Protein AF-A0A0H5SGW7-F1 (afdb_monomer)

Solvent-accessible surface area (backbone atoms only — not comparable to full-atom values): 7198 Å² total; per-residue (Å²): 86,44,60,72,40,72,50,74,58,83,82,82,97,64,99,65,82,62,46,54,46,43,79,29,55,70,25,30,37,51,40,82,82,35,42,30,38,26,62,31,60,26,75,29,40,41,35,43,34,45,92,93,48,75,48,77,46,84,42,47,18,31,42,65,75,56,52,70,46,81,42,39,64,70,39,72,46,75,60,46,71,43,45,85,72,92,67,59,48,60,46,47,78,34,60,69,32,30,37,57,39,78,85,30,42,33,35,32,54,33,69,42,78,32,41,39,38,38,37,42,93,87,45,78,44,68,25,40,39,36,27,94

Mean predicted aligned error: 5.02 Å

Foldseek 3Di:
DEAFDKDADDDPDDPAQKDKAKPDVCQWGADSRRIITGHDAEWMWIWIDDPPDIDTDIDGYKAWPAQEEEEEAFDKDAIDIGHDADAKAKDKPDVQQWDADRRRIIHGHDADKIWIWIDTPNDTYIHIYGYD

Organism: Herbinix hemicellulosilytica (NCBI:txid1564487)

InterPro domains:
  IPR003343 Bacterial Ig-like domain, group 2 [PF02368] (90-122)
  IPR008964 Invasin/intimin cell-adhesion fragments [SSF49373] (7-62)
  IPR008964 Invasin/intimin cell-adhesion fragments [SSF49373] (63-131)

Secondary structure (DSSP, 8-state):
-BTT-EEE----S--SPPEEEES-TTTEEE-TTSEEEE-SSEEEEEEEEETTEEEEEEEEEBEES-SEEEE-TT-EEE--EESS-S--EEEES-TTTEEE-TTSEEEE-SSEEEEEEEEETTEEEEEEEEE-

Sequence (132 aa):
MTKGEEVKLFVYGINKRVSFYSTNFRVAGVNINGKVTAYQTGKAFIIAKVDNKKLKCRVKVIDLNKKNLKLKPGDKYRLRIKGPVLFASYKSSNPEVATVSIFGKIKAKKPGRTKIIANVKGKKLVCIVTVR

Structure (mmCIF, N/CA/C/O backbone):
data_AF-A0A0H5SGW7-F1
#
_entry.id   AF-A0A0H5SGW7-F1
#
loop_
_atom_site.group_PDB
_atom_site.id
_atom_site.type_symbol
_atom_site.label_atom_id
_atom_site.label_alt_id
_atom_site.label_comp_id
_atom_site.label_asym_id
_atom_site.label_entity_id
_atom_site.label_seq_id
_atom_site.pdbx_PDB_ins_code
_atom_site.Cartn_x
_atom_site.Cartn_y
_atom_site.Cartn_z
_atom_site.occupancy
_atom_site.B_iso_or_equiv
_atom_site.auth_seq_id
_atom_site.auth_comp_id
_atom_site.auth_asym_id
_atom_site.auth_atom_id
_atom_site.pdbx_PDB_model_num
ATOM 1 N N . MET A 1 1 ? 4.905 1.607 -3.824 1.00 87.94 1 MET A N 1
ATOM 2 C CA . MET A 1 1 ? 3.833 2.515 -4.263 1.00 87.94 1 MET A CA 1
ATOM 3 C C . MET A 1 1 ? 2.555 2.147 -3.534 1.00 87.94 1 MET A C 1
ATOM 5 O O . MET A 1 1 ? 2.373 0.972 -3.223 1.00 87.94 1 MET A O 1
ATOM 9 N N . THR A 1 2 ? 1.706 3.116 -3.222 1.00 88.75 2 THR A N 1
ATOM 10 C CA . THR A 1 2 ? 0.339 2.871 -2.746 1.00 88.75 2 THR A CA 1
ATOM 11 C C . THR A 1 2 ? -0.621 2.790 -3.934 1.00 88.75 2 THR A C 1
ATOM 13 O O . THR A 1 2 ? -0.325 3.302 -5.012 1.00 88.75 2 THR A O 1
ATOM 16 N N . LYS A 1 3 ? -1.752 2.090 -3.791 1.00 89.00 3 LYS A N 1
ATOM 17 C CA . LYS A 1 3 ? -2.757 2.017 -4.866 1.00 89.00 3 LYS A CA 1
ATOM 18 C C . LYS A 1 3 ? -3.230 3.427 -5.260 1.00 89.00 3 LYS A C 1
ATOM 20 O O . LYS A 1 3 ? -3.661 4.180 -4.388 1.00 89.00 3 LYS A O 1
ATOM 25 N N . GLY A 1 4 ? -3.184 3.739 -6.555 1.00 88.94 4 GLY A N 1
ATOM 26 C CA . GLY A 1 4 ? -3.508 5.049 -7.128 1.00 88.94 4 GLY A CA 1
ATOM 27 C C . GLY A 1 4 ? -2.341 6.041 -7.160 1.00 88.94 4 GLY A C 1
ATOM 28 O O . GLY A 1 4 ? -2.496 7.125 -7.705 1.00 88.94 4 GLY A O 1
ATOM 29 N N . GLU A 1 5 ? -1.180 5.698 -6.593 1.00 91.44 5 GLU A N 1
ATOM 30 C CA . GLU A 1 5 ? 0.013 6.545 -6.656 1.00 91.44 5 GLU A CA 1
ATOM 31 C C . GLU A 1 5 ? 0.624 6.533 -8.061 1.00 91.44 5 GLU A C 1
ATOM 33 O O . GLU A 1 5 ? 0.653 5.497 -8.737 1.00 91.44 5 GLU A O 1
ATOM 38 N N . GLU A 1 6 ? 1.173 7.677 -8.461 1.00 94.38 6 GLU A N 1
ATOM 39 C CA . GLU A 1 6 ? 1.885 7.849 -9.719 1.00 94.38 6 GLU A CA 1
ATOM 40 C C . GLU A 1 6 ? 3.309 8.334 -9.459 1.00 94.38 6 GLU A C 1
ATOM 42 O O . GLU A 1 6 ? 3.540 9.204 -8.622 1.00 94.38 6 GLU A O 1
ATOM 47 N N . VAL A 1 7 ? 4.280 7.760 -10.166 1.00 92.38 7 VAL A N 1
ATOM 48 C CA . VAL A 1 7 ? 5.697 8.126 -10.056 1.00 92.38 7 VAL A CA 1
ATOM 49 C C . VAL A 1 7 ? 6.296 8.166 -11.451 1.00 92.38 7 VAL A C 1
ATOM 51 O O . VAL A 1 7 ? 6.071 7.259 -12.248 1.00 92.38 7 VAL A O 1
ATOM 54 N N . LYS A 1 8 ? 7.082 9.197 -11.759 1.00 93.19 8 LYS A N 1
ATOM 55 C CA . LYS A 1 8 ? 7.816 9.273 -13.023 1.00 93.19 8 LYS A CA 1
ATOM 56 C C . LYS A 1 8 ? 9.182 8.612 -12.875 1.00 93.19 8 LYS A C 1
ATOM 58 O O . LYS A 1 8 ? 9.923 8.918 -11.944 1.00 93.19 8 LYS A O 1
ATOM 63 N N . LEU A 1 9 ? 9.502 7.698 -13.785 1.00 90.00 9 LEU A N 1
ATOM 64 C CA . LEU A 1 9 ? 10.842 7.149 -13.913 1.00 90.00 9 LEU A CA 1
ATOM 65 C C . LEU A 1 9 ? 11.693 8.081 -14.768 1.00 90.00 9 LEU A C 1
ATOM 67 O O . LEU A 1 9 ? 11.262 8.538 -15.826 1.00 90.00 9 LEU A O 1
ATOM 71 N N . PHE A 1 10 ? 12.918 8.308 -14.310 1.00 86.00 10 PHE A N 1
ATOM 72 C CA . PHE A 1 10 ? 13.942 9.022 -15.053 1.00 86.00 10 PHE A CA 1
ATOM 73 C C . PHE A 1 10 ? 15.044 8.044 -15.428 1.00 86.00 10 PHE A C 1
ATOM 75 O O . PHE A 1 10 ? 15.453 7.210 -14.617 1.00 86.00 10 PHE A O 1
ATOM 82 N N . VAL A 1 11 ? 15.496 8.133 -16.673 1.00 85.62 11 VAL A N 1
ATOM 83 C CA . VAL A 1 11 ? 16.631 7.367 -17.171 1.00 85.62 11 VAL A CA 1
ATOM 84 C C . VAL A 1 11 ? 17.678 8.380 -17.611 1.00 85.62 11 VAL A C 1
ATOM 86 O O . VAL A 1 11 ? 17.415 9.188 -18.497 1.00 85.62 11 VAL A O 1
ATOM 89 N N . TYR A 1 12 ? 18.823 8.375 -16.935 1.00 85.56 12 TYR A N 1
ATOM 90 C CA . TYR A 1 12 ? 19.900 9.345 -17.138 1.00 85.56 12 TYR A CA 1
ATOM 91 C C . TYR A 1 12 ? 20.996 8.773 -18.040 1.00 85.56 12 TYR A C 1
ATOM 93 O O . TYR A 1 12 ? 21.173 7.556 -18.103 1.00 85.56 12 TYR A O 1
ATOM 101 N N . GLY A 1 13 ? 21.742 9.655 -18.714 1.00 81.31 13 GLY A N 1
ATOM 102 C CA . GLY A 1 13 ? 22.898 9.271 -19.533 1.00 81.31 13 GLY A CA 1
ATOM 103 C C . GLY A 1 13 ? 22.538 8.602 -20.862 1.00 81.31 13 GLY A C 1
ATOM 104 O O . GLY A 1 13 ? 23.304 7.779 -21.358 1.00 81.31 13 GLY A O 1
ATOM 105 N N . ILE A 1 14 ? 21.363 8.907 -21.426 1.00 83.75 14 ILE A N 1
ATOM 106 C CA . ILE A 1 14 ? 20.899 8.327 -22.691 1.00 83.75 14 ILE A CA 1
ATOM 107 C C . ILE A 1 14 ? 20.364 9.432 -23.608 1.00 83.75 14 ILE A C 1
ATOM 109 O O . ILE A 1 14 ? 19.419 10.122 -23.245 1.00 83.75 14 ILE A O 1
ATOM 113 N N . ASN A 1 15 ? 20.914 9.526 -24.822 1.00 81.00 15 ASN A N 1
ATOM 114 C CA . ASN A 1 15 ? 20.446 10.424 -25.894 1.00 81.00 15 ASN A CA 1
ATOM 115 C C . ASN A 1 15 ? 19.558 9.698 -26.925 1.00 81.00 15 ASN A C 1
ATOM 117 O O . ASN A 1 15 ? 19.468 10.090 -28.083 1.00 81.00 15 ASN A O 1
ATOM 121 N N . LYS A 1 16 ? 18.932 8.589 -26.520 1.00 86.19 16 LYS A N 1
ATOM 122 C CA . LYS A 1 16 ? 18.099 7.726 -27.366 1.00 86.19 16 LYS A CA 1
ATOM 123 C C . LYS A 1 16 ? 16.713 7.567 -26.758 1.00 86.19 16 LYS A C 1
ATOM 125 O O . LYS A 1 16 ? 16.541 7.643 -25.541 1.00 86.19 16 LYS A O 1
ATOM 130 N N . ARG A 1 17 ? 15.727 7.283 -27.612 1.00 86.44 17 ARG A N 1
ATOM 131 C CA . ARG A 1 17 ? 14.349 7.036 -27.180 1.00 86.44 17 ARG A CA 1
ATOM 132 C C . ARG A 1 17 ? 14.274 5.766 -26.333 1.00 86.44 17 ARG A C 1
ATOM 134 O O . ARG A 1 17 ? 14.689 4.691 -26.758 1.00 86.44 17 ARG A O 1
ATOM 141 N N . VAL A 1 18 ? 13.697 5.897 -25.144 1.00 91.88 18 VAL A N 1
ATOM 142 C CA . VAL A 1 18 ? 13.468 4.782 -24.224 1.00 91.88 18 VAL A CA 1
ATOM 143 C C . VAL A 1 18 ? 12.059 4.236 -24.427 1.00 91.88 18 VAL A C 1
ATOM 145 O O . VAL A 1 18 ? 11.095 4.996 -24.482 1.00 91.88 18 VAL A O 1
ATOM 148 N N . SER A 1 19 ? 11.932 2.914 -24.509 1.00 92.75 19 SER A N 1
ATOM 149 C CA . SER A 1 19 ? 10.636 2.230 -24.486 1.00 92.75 19 SER A CA 1
ATOM 150 C C . SER A 1 19 ? 10.376 1.652 -23.098 1.00 92.75 19 SER A C 1
ATOM 152 O O . SER A 1 19 ? 11.269 1.065 -22.486 1.00 92.75 19 SER A O 1
ATOM 154 N N . PHE A 1 20 ? 9.159 1.818 -22.584 1.00 95.38 20 PHE A N 1
ATOM 155 C CA . PHE A 1 20 ? 8.769 1.314 -21.270 1.00 95.38 20 PHE A CA 1
ATOM 156 C C . PHE A 1 20 ? 7.671 0.268 -21.405 1.00 95.38 20 PHE A C 1
ATOM 158 O O . PHE A 1 20 ? 6.729 0.447 -22.171 1.00 95.38 20 PHE A O 1
ATOM 165 N N . TYR A 1 21 ? 7.763 -0.804 -20.625 1.00 95.12 21 TYR A N 1
ATOM 166 C CA . TYR A 1 21 ? 6.674 -1.766 -20.481 1.00 95.12 21 TYR A CA 1
ATOM 167 C C . TYR A 1 21 ? 6.651 -2.361 -19.075 1.00 95.12 21 TYR A C 1
ATOM 169 O O . TYR A 1 21 ? 7.642 -2.326 -18.344 1.00 95.12 21 TYR A O 1
ATOM 177 N N . SER A 1 22 ? 5.501 -2.900 -18.679 1.00 96.94 22 SER A N 1
ATOM 178 C CA . SER A 1 22 ? 5.317 -3.555 -17.385 1.00 96.94 22 SER A CA 1
ATOM 179 C C . SER A 1 22 ? 5.239 -5.064 -17.555 1.00 96.94 22 SER A C 1
ATOM 181 O O . SER A 1 22 ? 4.596 -5.551 -18.480 1.00 96.94 22 SER A O 1
ATOM 183 N N . THR A 1 23 ? 5.822 -5.818 -16.624 1.00 97.25 23 THR A N 1
ATOM 184 C CA . THR A 1 23 ? 5.616 -7.273 -16.555 1.00 97.25 23 THR A CA 1
ATOM 185 C C . THR A 1 23 ? 4.237 -7.645 -16.010 1.00 97.25 23 THR A C 1
ATOM 187 O O . THR A 1 23 ? 3.835 -8.797 -16.118 1.00 97.25 23 THR A O 1
ATOM 190 N N . ASN A 1 24 ? 3.522 -6.711 -15.371 1.00 96.12 24 ASN A N 1
ATOM 191 C CA . ASN A 1 24 ? 2.155 -6.920 -14.899 1.00 96.12 24 ASN A CA 1
ATOM 192 C C . ASN A 1 24 ? 1.397 -5.584 -14.851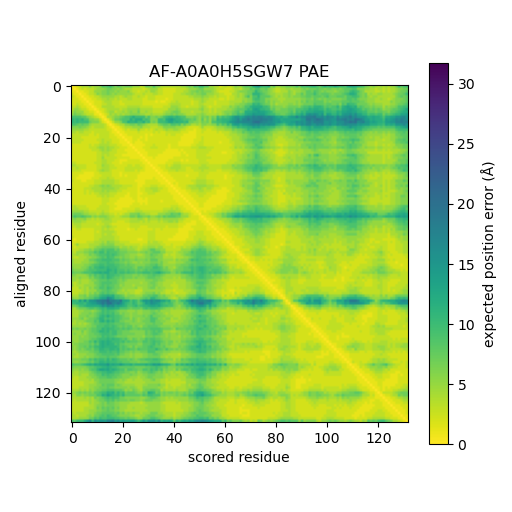 1.00 96.12 24 ASN A C 1
ATOM 194 O O . ASN A 1 24 ? 1.430 -4.867 -13.845 1.00 96.12 24 ASN A O 1
ATOM 198 N N . PHE A 1 25 ? 0.690 -5.273 -15.940 1.00 94.25 25 PHE A N 1
ATOM 199 C CA . PHE A 1 25 ? -0.067 -4.028 -16.089 1.00 94.25 25 PHE A CA 1
ATOM 200 C C . PHE A 1 25 ? -1.237 -3.907 -15.102 1.00 94.25 25 PHE A C 1
ATOM 202 O O . PHE A 1 25 ? -1.595 -2.794 -14.732 1.00 94.25 25 PHE A O 1
ATOM 209 N N . ARG A 1 26 ? -1.800 -5.026 -14.615 1.00 94.94 26 ARG A N 1
ATOM 210 C CA . ARG A 1 26 ? -2.866 -5.005 -13.596 1.00 94.94 26 ARG A CA 1
ATOM 211 C C . ARG A 1 26 ? -2.354 -4.500 -12.250 1.00 94.94 26 ARG A C 1
ATOM 213 O O . ARG A 1 26 ? -3.114 -3.911 -11.492 1.00 94.94 26 ARG A O 1
ATOM 220 N N . VAL A 1 27 ? -1.074 -4.718 -11.947 1.00 94.81 27 VAL A N 1
ATOM 221 C CA . VAL A 1 27 ? -0.431 -4.228 -10.719 1.00 94.81 27 VAL A CA 1
ATOM 222 C C . VAL A 1 27 ? 0.074 -2.802 -10.912 1.00 94.81 27 VAL A C 1
ATOM 224 O O . VAL A 1 27 ? -0.280 -1.923 -10.128 1.00 94.81 27 VAL A O 1
ATOM 227 N N . ALA A 1 28 ? 0.875 -2.557 -11.949 1.00 95.88 28 ALA A N 1
ATOM 228 C CA . ALA A 1 28 ? 1.399 -1.231 -12.260 1.00 95.88 28 ALA A CA 1
ATOM 229 C C . ALA A 1 28 ? 1.571 -1.054 -13.771 1.00 95.88 28 ALA A C 1
ATOM 231 O O . ALA A 1 28 ? 2.218 -1.879 -14.417 1.00 95.88 28 ALA A O 1
ATOM 232 N N . GLY A 1 29 ? 1.014 0.020 -14.324 1.00 95.62 29 GLY A N 1
ATOM 233 C CA . GLY A 1 29 ? 1.210 0.416 -15.719 1.00 95.62 29 GLY A CA 1
ATOM 234 C C . GLY A 1 29 ? 2.281 1.488 -15.847 1.00 95.62 29 GLY A C 1
ATOM 235 O O . GLY A 1 29 ? 2.608 2.160 -14.873 1.00 95.62 29 GLY A O 1
ATOM 236 N N . VAL A 1 30 ? 2.822 1.650 -17.050 1.00 96.75 30 VAL A N 1
ATOM 237 C CA . VAL A 1 30 ? 3.755 2.725 -17.397 1.00 96.75 30 VAL A CA 1
ATOM 238 C C . VAL A 1 30 ? 3.367 3.288 -18.757 1.00 96.75 30 VAL A C 1
ATOM 240 O O . VAL A 1 30 ? 3.037 2.522 -19.659 1.00 96.75 30 VAL A O 1
ATOM 243 N N . ASN A 1 31 ? 3.373 4.611 -18.898 1.00 94.12 31 ASN A N 1
ATOM 244 C CA . ASN A 1 31 ? 3.130 5.263 -20.182 1.00 94.12 31 ASN A CA 1
ATOM 245 C C . ASN A 1 31 ? 4.439 5.559 -20.933 1.00 94.12 31 ASN A C 1
ATOM 247 O O . ASN A 1 31 ? 5.540 5.367 -20.413 1.00 94.12 31 ASN A O 1
ATOM 251 N N . ILE A 1 32 ? 4.318 6.078 -22.156 1.00 89.81 32 ILE A N 1
ATOM 252 C CA . ILE A 1 32 ? 5.469 6.376 -23.019 1.00 89.81 32 ILE A CA 1
ATOM 253 C C . ILE A 1 32 ? 6.428 7.430 -22.439 1.00 89.81 32 ILE A C 1
ATOM 255 O O . ILE A 1 32 ? 7.616 7.413 -22.742 1.00 89.81 32 ILE A O 1
ATOM 259 N N . ASN A 1 33 ? 5.939 8.286 -21.538 1.00 89.19 33 ASN A N 1
ATOM 260 C CA . ASN A 1 33 ? 6.724 9.320 -20.858 1.00 89.19 33 ASN A CA 1
ATOM 261 C C . ASN A 1 33 ? 7.410 8.804 -19.577 1.00 89.19 33 ASN A C 1
ATOM 263 O O . ASN A 1 33 ? 7.934 9.601 -18.796 1.00 89.19 33 ASN A O 1
ATOM 267 N N . GLY A 1 34 ? 7.352 7.493 -19.314 1.00 89.31 34 GLY A N 1
ATOM 268 C CA . GLY A 1 34 ? 7.917 6.873 -18.116 1.00 89.31 34 GLY A CA 1
ATOM 269 C C . GLY A 1 34 ? 7.104 7.120 -16.841 1.00 89.31 34 GLY A C 1
ATOM 270 O O . GLY A 1 34 ? 7.598 6.866 -15.743 1.00 89.31 34 GLY A O 1
ATOM 271 N N . LYS A 1 35 ? 5.864 7.617 -16.942 1.00 95.44 35 LYS A N 1
ATOM 272 C CA . LYS A 1 35 ? 4.961 7.773 -15.794 1.00 95.44 35 LYS A CA 1
ATOM 273 C C . LYS A 1 35 ? 4.365 6.415 -15.437 1.00 95.44 35 LYS A C 1
ATOM 275 O O . LYS A 1 35 ? 3.672 5.812 -16.252 1.00 95.44 35 LYS A O 1
ATOM 280 N N . VAL A 1 36 ? 4.651 5.947 -14.228 1.00 96.62 36 VAL A N 1
ATOM 281 C CA . VAL A 1 36 ? 4.184 4.678 -13.670 1.00 96.62 36 VAL A CA 1
ATOM 282 C C . VAL A 1 36 ? 2.976 4.931 -12.777 1.00 96.62 36 VAL A C 1
ATOM 284 O O . VAL A 1 36 ? 3.072 5.727 -11.846 1.00 96.62 36 VAL A O 1
ATOM 287 N N . THR A 1 37 ? 1.879 4.213 -13.008 1.00 95.94 37 THR A N 1
ATOM 288 C CA . THR A 1 37 ? 0.631 4.306 -12.235 1.00 95.94 37 THR A CA 1
ATOM 289 C C . THR A 1 37 ? 0.350 2.973 -11.542 1.00 95.94 37 THR A C 1
ATOM 291 O O . THR A 1 37 ? 0.402 1.911 -12.166 1.00 95.94 37 THR A O 1
ATOM 294 N N . ALA A 1 38 ? 0.067 3.005 -10.237 1.00 95.19 38 ALA A N 1
ATOM 295 C CA . ALA A 1 38 ? -0.210 1.812 -9.434 1.00 95.19 38 ALA A CA 1
ATOM 296 C C . ALA A 1 38 ? -1.713 1.476 -9.383 1.00 95.19 38 ALA A C 1
ATOM 298 O O . ALA A 1 38 ? -2.509 2.265 -8.877 1.00 95.19 38 ALA A O 1
ATOM 299 N N . TYR A 1 39 ? -2.100 0.269 -9.805 1.00 93.12 39 TYR A N 1
ATOM 300 C CA . TYR A 1 39 ? -3.508 -0.137 -9.931 1.00 93.12 39 TYR A CA 1
ATOM 301 C C . TYR A 1 39 ? -3.947 -1.165 -8.883 1.00 93.12 39 TYR A C 1
ATOM 303 O O . TYR A 1 39 ? -4.877 -0.916 -8.114 1.00 93.12 39 TYR A O 1
ATOM 311 N N . GLN A 1 40 ? -3.298 -2.329 -8.825 1.00 93.81 40 GLN A N 1
ATOM 312 C CA . GLN A 1 40 ? -3.639 -3.404 -7.887 1.00 93.81 40 GLN A CA 1
ATOM 313 C C . GLN A 1 40 ? -2.451 -3.757 -7.005 1.00 93.81 40 GLN A C 1
ATOM 315 O O . GLN A 1 40 ? -1.297 -3.632 -7.403 1.00 93.81 40 GLN A O 1
ATOM 320 N N . THR A 1 41 ? -2.728 -4.222 -5.788 1.00 93.25 41 THR A N 1
ATOM 321 C CA . THR A 1 41 ? -1.680 -4.661 -4.865 1.00 93.25 41 THR A CA 1
ATOM 322 C C . THR A 1 41 ? -0.962 -5.886 -5.410 1.00 93.25 41 THR A C 1
ATOM 324 O O . THR A 1 41 ? -1.609 -6.865 -5.768 1.00 93.25 41 THR A O 1
ATOM 327 N N . GLY A 1 42 ? 0.368 -5.864 -5.428 1.00 92.81 42 GLY A N 1
ATOM 328 C CA . GLY A 1 42 ? 1.154 -6.935 -6.031 1.00 92.81 42 GLY A CA 1
ATOM 329 C C . GLY A 1 42 ? 2.605 -6.546 -6.283 1.00 92.81 42 GLY A C 1
ATOM 330 O O . GLY A 1 42 ? 3.067 -5.477 -5.869 1.00 92.81 42 GLY A O 1
ATOM 331 N N . LYS A 1 43 ? 3.335 -7.443 -6.950 1.00 94.56 43 LYS A N 1
ATOM 332 C CA . LYS A 1 43 ? 4.695 -7.205 -7.453 1.00 94.56 43 LYS A CA 1
ATOM 333 C C . LYS A 1 43 ? 4.630 -7.053 -8.974 1.00 94.56 43 LYS A C 1
ATOM 335 O O . LYS A 1 43 ? 4.010 -7.876 -9.638 1.00 94.56 43 LYS A O 1
ATOM 340 N N . ALA A 1 44 ? 5.297 -6.040 -9.506 1.00 95.62 44 ALA A N 1
ATOM 341 C CA . ALA A 1 44 ? 5.514 -5.855 -10.937 1.00 95.62 44 ALA A CA 1
ATOM 342 C C . ALA A 1 44 ? 6.943 -5.367 -11.179 1.00 95.62 44 ALA A C 1
ATOM 344 O O . ALA A 1 44 ? 7.584 -4.822 -10.278 1.00 95.62 44 ALA A O 1
ATOM 345 N N . PHE A 1 45 ? 7.441 -5.544 -12.395 1.00 96.19 45 PHE A N 1
ATOM 346 C CA . PHE A 1 45 ? 8.653 -4.885 -12.852 1.00 96.19 45 PHE A CA 1
ATOM 347 C C . PHE A 1 45 ? 8.300 -3.946 -13.993 1.00 96.19 45 PHE A C 1
ATOM 349 O O . PHE A 1 45 ? 7.620 -4.343 -14.936 1.00 96.19 45 PHE A O 1
ATOM 356 N N . ILE A 1 46 ? 8.779 -2.712 -13.903 1.00 96.62 46 ILE A N 1
ATOM 357 C CA . ILE A 1 46 ? 8.764 -1.775 -15.018 1.00 96.62 46 ILE A CA 1
ATOM 358 C C . ILE A 1 46 ? 10.114 -1.886 -15.705 1.00 96.62 46 ILE A C 1
ATOM 360 O O . ILE A 1 46 ? 11.156 -1.773 -15.056 1.00 96.62 46 ILE A O 1
ATOM 364 N N . ILE A 1 47 ? 10.093 -2.168 -17.001 1.00 95.50 47 ILE A N 1
ATOM 365 C CA . ILE A 1 47 ? 11.285 -2.386 -17.804 1.00 95.50 47 ILE A CA 1
ATOM 366 C C . ILE A 1 47 ? 11.447 -1.203 -18.746 1.00 95.50 47 ILE A C 1
ATOM 368 O O . ILE A 1 47 ? 10.572 -0.938 -19.566 1.00 95.50 47 ILE A O 1
ATOM 372 N N . ALA A 1 48 ? 12.577 -0.515 -18.621 1.00 94.25 48 ALA A N 1
ATOM 373 C CA . ALA A 1 48 ? 13.028 0.484 -19.575 1.00 94.25 48 ALA A CA 1
ATOM 374 C C . ALA A 1 48 ? 13.992 -0.195 -20.552 1.00 94.25 48 ALA A C 1
ATOM 376 O O . ALA A 1 48 ? 15.001 -0.768 -20.134 1.00 94.25 48 ALA A O 1
ATOM 377 N N . LYS A 1 49 ? 13.665 -0.181 -21.841 1.00 93.31 49 LYS A N 1
ATOM 378 C CA . LYS A 1 49 ? 14.462 -0.787 -22.905 1.00 93.31 49 LYS A CA 1
ATOM 379 C C . LYS A 1 49 ? 15.000 0.301 -23.828 1.00 93.31 49 LYS A C 1
ATOM 381 O O . LYS A 1 49 ? 14.237 1.132 -24.324 1.00 93.31 49 LYS A O 1
ATOM 386 N N . VAL A 1 50 ? 16.308 0.241 -24.063 1.00 92.19 50 VAL A N 1
ATOM 387 C CA . VAL A 1 50 ? 17.051 1.084 -25.005 1.00 92.19 50 VAL A CA 1
ATOM 388 C C . VAL A 1 50 ? 17.932 0.155 -25.822 1.00 92.19 50 VAL A C 1
ATOM 390 O O . VAL A 1 50 ? 18.780 -0.536 -25.256 1.00 92.19 50 VAL A O 1
ATOM 393 N N . ASP A 1 51 ? 17.695 0.097 -27.130 1.00 88.69 51 ASP A N 1
ATOM 394 C CA . ASP A 1 51 ? 18.318 -0.876 -28.029 1.00 88.69 51 ASP A CA 1
ATOM 395 C C . ASP A 1 51 ? 18.206 -2.310 -27.456 1.00 88.69 51 ASP A C 1
ATOM 397 O O . ASP A 1 51 ? 17.108 -2.793 -27.150 1.00 88.69 51 ASP A O 1
ATOM 401 N N . ASN A 1 52 ? 19.344 -2.974 -27.236 1.00 87.50 52 ASN A N 1
ATOM 402 C CA . ASN A 1 52 ? 19.425 -4.324 -26.676 1.00 87.50 52 ASN A CA 1
ATOM 403 C C . ASN A 1 52 ? 19.562 -4.351 -25.143 1.00 87.50 52 ASN A C 1
ATOM 405 O O . ASN A 1 52 ? 19.564 -5.426 -24.542 1.00 87.50 52 ASN A O 1
ATOM 409 N N . LYS A 1 53 ? 19.635 -3.190 -24.481 1.00 90.69 53 LYS A N 1
ATOM 410 C CA . LYS A 1 53 ? 19.780 -3.085 -23.023 1.00 90.69 53 LYS A CA 1
ATOM 411 C C . LYS A 1 53 ? 18.417 -2.944 -22.344 1.00 90.69 53 LYS A C 1
ATOM 413 O O . LYS A 1 53 ? 17.511 -2.272 -22.839 1.00 90.69 53 LYS A O 1
ATOM 418 N N . LYS A 1 54 ? 18.269 -3.580 -21.178 1.00 93.12 54 LYS A N 1
ATOM 419 C CA . LYS A 1 54 ? 17.049 -3.549 -20.358 1.00 93.12 54 LYS A CA 1
ATOM 420 C C . LYS A 1 54 ? 17.395 -3.183 -18.918 1.00 93.12 54 LYS A C 1
ATOM 422 O O . LYS A 1 54 ? 18.153 -3.895 -18.268 1.00 93.12 54 LYS A O 1
ATOM 427 N N . LEU A 1 55 ? 16.774 -2.130 -1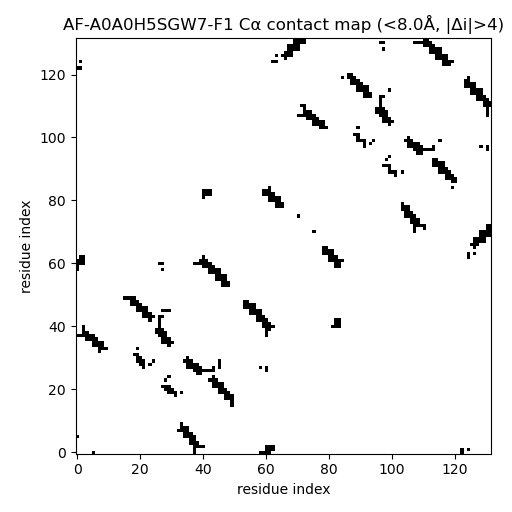8.401 1.00 93.12 55 LEU A N 1
ATOM 428 C CA . LEU A 1 55 ? 16.811 -1.759 -16.988 1.00 93.12 55 LEU A CA 1
ATOM 429 C C . LEU A 1 55 ? 15.505 -2.188 -16.324 1.00 93.12 55 LEU A C 1
ATOM 431 O O . LEU A 1 55 ? 14.429 -1.995 -16.888 1.00 93.12 55 LEU A O 1
ATOM 435 N N . LYS A 1 56 ? 15.586 -2.773 -15.127 1.00 94.31 56 LYS A N 1
ATOM 436 C CA . LYS A 1 56 ? 14.419 -3.276 -14.389 1.00 94.31 56 LYS A CA 1
ATOM 437 C C . LYS A 1 56 ? 14.206 -2.463 -13.116 1.00 94.31 56 LYS A C 1
ATOM 439 O O . LYS A 1 56 ? 15.038 -2.486 -12.215 1.00 94.31 56 LYS A O 1
ATOM 444 N N . CYS A 1 57 ? 13.049 -1.824 -12.998 1.00 93.38 57 CYS A N 1
ATOM 445 C CA . CYS A 1 57 ? 12.586 -1.193 -11.771 1.00 93.38 57 CYS A CA 1
ATOM 446 C C . CYS A 1 57 ? 11.560 -2.099 -11.084 1.00 93.38 57 CYS A C 1
ATOM 448 O O . CYS A 1 57 ? 10.524 -2.438 -11.657 1.00 93.38 57 CYS A O 1
ATOM 450 N N . ARG A 1 58 ? 11.839 -2.517 -9.846 1.00 93.31 58 ARG A N 1
ATOM 451 C CA . ARG A 1 58 ? 10.920 -3.355 -9.069 1.00 93.31 58 ARG A CA 1
ATOM 452 C C . ARG A 1 58 ? 9.847 -2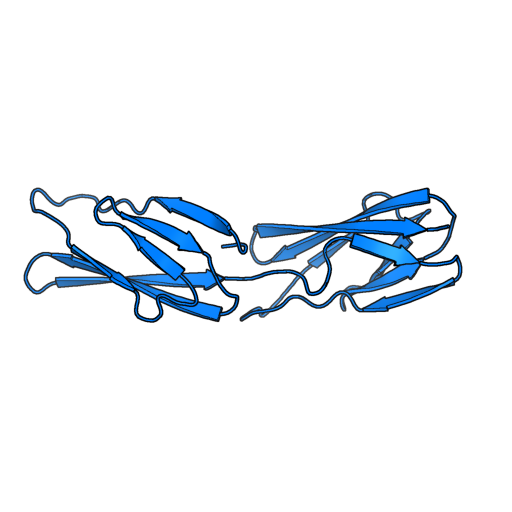.492 -8.409 1.00 93.31 58 ARG A C 1
ATOM 454 O O . ARG A 1 58 ? 10.137 -1.737 -7.485 1.00 93.31 58 ARG A O 1
ATOM 461 N N . VAL A 1 59 ? 8.593 -2.706 -8.788 1.00 92.88 59 VAL A N 1
ATOM 462 C CA . VAL A 1 59 ? 7.429 -2.035 -8.209 1.00 92.88 59 VAL A CA 1
ATOM 463 C C . VAL A 1 59 ? 6.694 -2.981 -7.264 1.00 92.88 59 VAL A C 1
ATOM 465 O O . VAL A 1 59 ? 6.348 -4.114 -7.597 1.00 92.88 59 VAL A O 1
ATOM 468 N N . LYS A 1 60 ? 6.448 -2.502 -6.044 1.00 92.62 60 LYS A N 1
ATOM 469 C CA . LYS A 1 60 ? 5.581 -3.158 -5.061 1.00 92.62 60 LYS A CA 1
ATOM 470 C C . LYS A 1 60 ? 4.419 -2.232 -4.760 1.00 92.62 60 LYS A C 1
ATOM 472 O O . LYS A 1 60 ? 4.645 -1.130 -4.253 1.00 92.62 60 LYS A O 1
ATOM 477 N N . VAL A 1 61 ? 3.208 -2.672 -5.076 1.00 93.31 61 VAL A N 1
ATOM 478 C CA . VAL A 1 61 ? 1.982 -1.925 -4.793 1.00 93.31 61 VAL A 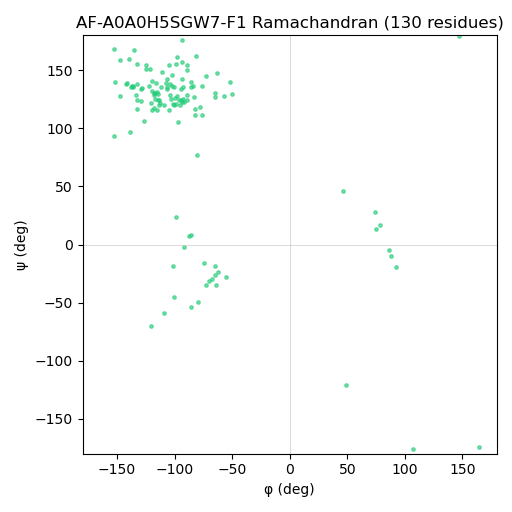CA 1
ATOM 479 C C . VAL A 1 61 ? 1.340 -2.486 -3.536 1.00 93.31 61 VAL A C 1
ATOM 481 O O . VAL A 1 61 ? 1.112 -3.693 -3.435 1.00 93.31 61 VAL A O 1
ATOM 484 N N . ILE A 1 62 ? 1.071 -1.603 -2.579 1.00 92.81 62 ILE A N 1
ATOM 485 C CA . ILE A 1 62 ? 0.482 -1.931 -1.281 1.00 92.81 62 ILE A CA 1
ATOM 486 C C . ILE A 1 62 ? -0.777 -1.095 -1.048 1.00 92.81 62 ILE A C 1
ATOM 488 O O . ILE A 1 62 ? -0.896 0.020 -1.555 1.00 92.81 62 ILE A O 1
ATOM 492 N N . ASP A 1 63 ? -1.718 -1.625 -0.279 1.00 92.50 63 ASP A N 1
ATOM 493 C CA . ASP A 1 63 ? -2.923 -0.901 0.136 1.00 92.50 63 ASP A CA 1
ATOM 494 C C . ASP A 1 63 ? -3.428 -1.444 1.477 1.00 92.50 63 ASP A C 1
ATOM 496 O O . ASP A 1 63 ? -2.980 -2.491 1.943 1.00 92.50 63 ASP A O 1
ATOM 500 N N . LEU A 1 64 ? -4.368 -0.754 2.112 1.00 92.06 64 LEU A N 1
ATOM 501 C CA . LEU A 1 64 ? -5.043 -1.252 3.309 1.00 92.06 64 LEU A CA 1
ATOM 502 C C . LEU A 1 64 ? -6.280 -2.073 2.946 1.00 92.06 64 LEU A C 1
ATOM 504 O O . LEU A 1 64 ? -6.954 -1.815 1.951 1.00 92.06 64 LEU A O 1
ATOM 508 N N . ASN A 1 65 ? -6.629 -3.046 3.790 1.00 91.19 65 ASN A N 1
ATOM 509 C CA . ASN A 1 65 ? -7.905 -3.751 3.660 1.00 91.19 65 ASN A CA 1
ATOM 510 C C . ASN A 1 65 ? -9.109 -2.822 3.877 1.00 91.19 65 ASN A C 1
ATOM 512 O O . ASN A 1 65 ? -10.132 -2.994 3.216 1.00 91.19 65 ASN A O 1
ATOM 516 N N . LYS A 1 66 ? -8.975 -1.841 4.775 1.00 91.50 66 LYS A N 1
ATOM 517 C CA . LYS A 1 66 ? -9.950 -0.782 5.038 1.00 91.50 66 LYS A CA 1
ATOM 518 C C . LYS A 1 66 ? -9.225 0.534 5.300 1.00 91.50 66 LYS A C 1
ATOM 520 O O . LYS A 1 66 ? -8.222 0.562 6.003 1.00 91.50 66 LYS A O 1
ATOM 525 N N . LYS A 1 67 ? -9.767 1.617 4.741 1.00 92.19 67 LYS A N 1
ATOM 526 C CA . LYS A 1 67 ? -9.310 2.997 4.984 1.00 92.19 67 LYS A CA 1
ATOM 527 C C . LYS A 1 67 ? -10.208 3.748 5.962 1.00 92.19 67 LYS A C 1
ATOM 529 O O . LYS A 1 67 ? -9.779 4.745 6.519 1.00 92.19 67 LYS A O 1
ATOM 534 N N . ASN A 1 68 ? -11.432 3.266 6.171 1.00 94.00 68 ASN A N 1
ATOM 535 C CA . ASN A 1 68 ? -12.406 3.836 7.091 1.00 94.00 68 ASN A CA 1
ATOM 536 C C . ASN A 1 68 ? -13.016 2.707 7.919 1.00 94.00 68 ASN A C 1
ATOM 538 O O . ASN A 1 68 ? -13.475 1.708 7.357 1.00 94.00 68 ASN A O 1
ATOM 542 N N . LEU A 1 69 ? -13.013 2.874 9.237 1.00 93.44 69 LEU A N 1
ATOM 543 C CA . LEU A 1 69 ? -13.581 1.945 10.202 1.00 93.44 69 LEU A CA 1
ATOM 544 C C . LEU A 1 69 ? -14.519 2.701 11.132 1.00 93.44 69 LEU A C 1
ATOM 546 O O . LEU A 1 69 ? -14.173 3.771 11.630 1.00 93.44 69 LEU A O 1
ATOM 550 N N . LYS A 1 70 ? -15.691 2.120 11.365 1.00 94.94 70 LYS A N 1
ATOM 551 C CA . LYS A 1 70 ? -16.633 2.545 12.395 1.00 94.94 70 LYS A CA 1
ATOM 552 C C . LYS A 1 70 ? -16.675 1.429 13.430 1.00 94.94 70 LYS A C 1
ATOM 554 O O . LYS A 1 70 ? -16.913 0.288 13.047 1.00 94.94 70 LYS A O 1
ATOM 559 N N . LEU A 1 71 ? -16.355 1.746 14.676 1.00 93.75 71 LEU A N 1
ATOM 560 C CA . LEU A 1 71 ? -16.231 0.786 15.774 1.00 93.75 71 LEU A CA 1
ATOM 561 C C . LEU A 1 71 ? -16.985 1.312 16.994 1.00 93.75 71 LEU A C 1
ATOM 563 O O . LEU A 1 71 ? -17.136 2.523 17.134 1.00 93.75 71 LEU A O 1
ATOM 567 N N . LYS A 1 72 ? -17.405 0.417 17.882 1.00 94.31 72 LYS A N 1
ATOM 568 C CA . LYS A 1 72 ? -17.913 0.768 19.208 1.00 94.31 72 LYS A CA 1
ATOM 569 C C . LYS A 1 72 ? -16.786 0.722 20.245 1.00 94.31 72 LYS A C 1
ATOM 571 O O . LYS A 1 72 ? -15.777 0.044 20.018 1.00 94.31 72 LYS A O 1
ATOM 576 N N . PRO A 1 73 ? -16.897 1.435 21.378 1.00 93.81 73 PRO A N 1
ATOM 577 C CA . PRO A 1 73 ? -15.959 1.289 22.488 1.00 93.81 73 PRO A CA 1
ATOM 578 C C . PRO A 1 73 ? -15.764 -0.186 22.873 1.00 93.81 73 PRO A C 1
ATOM 580 O O . PRO A 1 73 ? -16.727 -0.923 23.042 1.00 93.81 73 PRO A O 1
ATOM 583 N N . GLY A 1 74 ? -14.510 -0.633 22.981 1.00 91.75 74 GLY A N 1
ATOM 584 C CA . GLY A 1 74 ? -14.168 -2.029 23.282 1.00 91.75 74 GLY A CA 1
ATOM 585 C C . GLY A 1 74 ? -13.953 -2.928 22.059 1.00 91.75 74 GLY A C 1
ATOM 586 O O . GLY A 1 74 ? -13.242 -3.935 22.178 1.00 91.75 74 GLY A O 1
ATOM 587 N N . ASP A 1 75 ? -14.450 -2.540 20.879 1.00 94.25 75 ASP A N 1
ATOM 588 C CA . ASP A 1 75 ? -14.295 -3.330 19.658 1.00 94.25 75 ASP A CA 1
ATOM 589 C C . ASP A 1 75 ? -12.827 -3.481 19.252 1.00 94.25 75 ASP A C 1
ATOM 591 O O . ASP A 1 75 ? -11.979 -2.592 19.418 1.00 94.25 75 ASP A O 1
ATOM 595 N N . LYS A 1 76 ? -12.529 -4.637 18.655 1.00 94.19 76 LYS A N 1
ATOM 596 C CA . LYS A 1 76 ? -11.204 -4.970 18.135 1.00 94.19 76 LYS A CA 1
ATOM 597 C C . LYS A 1 76 ? -11.301 -5.223 16.638 1.00 94.19 76 LYS A C 1
ATOM 599 O O . LYS A 1 76 ? -12.115 -6.020 16.191 1.00 94.19 76 LYS A O 1
ATOM 604 N N . TYR A 1 77 ? -10.412 -4.612 15.863 1.00 94.50 77 TYR A N 1
ATOM 605 C CA . TYR A 1 77 ? -10.343 -4.814 14.418 1.00 94.50 77 TYR A CA 1
ATOM 606 C C . TYR A 1 77 ? -8.908 -5.073 13.971 1.00 94.50 77 TYR A C 1
ATOM 608 O O . TYR A 1 77 ? -7.982 -4.407 14.425 1.00 94.50 77 TYR A O 1
ATOM 616 N N . ARG A 1 78 ? -8.690 -6.022 13.056 1.00 92.81 78 ARG A N 1
ATOM 617 C CA . ARG A 1 78 ? -7.353 -6.294 12.506 1.00 92.81 78 ARG A CA 1
ATOM 618 C C . ARG A 1 78 ? -7.161 -5.569 11.175 1.00 92.81 78 ARG A C 1
ATOM 620 O O . ARG A 1 78 ? -7.677 -5.990 10.138 1.00 92.81 78 ARG A O 1
ATOM 627 N N . LEU A 1 79 ? -6.376 -4.495 11.199 1.00 92.25 79 LEU A N 1
ATOM 628 C CA . LEU A 1 79 ? -5.972 -3.758 10.008 1.00 92.25 79 LEU A CA 1
ATOM 629 C C . LEU A 1 79 ? -4.885 -4.544 9.267 1.00 92.25 79 LEU A C 1
ATOM 631 O O . LEU A 1 79 ? -3.764 -4.695 9.750 1.00 92.25 79 LEU A O 1
ATOM 635 N N . ARG A 1 80 ? -5.226 -5.058 8.083 1.00 89.88 80 ARG A N 1
ATOM 636 C CA . ARG A 1 80 ? -4.314 -5.842 7.242 1.00 89.88 80 ARG A CA 1
ATOM 637 C C . ARG A 1 80 ? -3.827 -4.994 6.078 1.00 89.88 80 ARG A C 1
ATOM 639 O O . ARG A 1 80 ? -4.615 -4.296 5.441 1.00 89.88 80 ARG A O 1
ATOM 646 N N . ILE A 1 81 ? -2.541 -5.105 5.776 1.00 90.75 81 ILE A N 1
ATOM 647 C CA . ILE A 1 81 ? -1.948 -4.497 4.588 1.00 90.75 81 ILE A CA 1
ATOM 648 C C . ILE A 1 81 ? -1.984 -5.543 3.476 1.00 90.75 81 ILE A C 1
ATOM 650 O O . ILE A 1 81 ? -1.527 -6.669 3.655 1.00 90.75 81 ILE A O 1
ATOM 654 N N . LYS A 1 82 ? -2.580 -5.181 2.345 1.00 90.56 82 LYS A N 1
ATOM 655 C CA . LYS A 1 82 ? -2.648 -5.993 1.133 1.00 90.56 82 LYS A CA 1
ATOM 656 C C . LYS A 1 82 ? -1.392 -5.762 0.296 1.00 90.56 82 LYS A C 1
ATOM 658 O O . LYS A 1 82 ? -0.950 -4.624 0.130 1.00 90.56 82 LYS A O 1
ATOM 663 N N . GLY A 1 83 ? -0.866 -6.839 -0.280 1.00 86.19 83 GLY A N 1
ATOM 664 C CA . GLY A 1 83 ? 0.290 -6.811 -1.172 1.00 86.19 83 GLY A CA 1
ATOM 665 C C . GLY A 1 83 ? 1.573 -7.376 -0.549 1.00 86.19 83 GLY A C 1
ATOM 666 O O . GLY A 1 83 ? 1.567 -7.891 0.567 1.00 86.19 83 GLY A O 1
ATOM 667 N N . PRO A 1 84 ? 2.691 -7.309 -1.286 1.00 81.88 84 PRO A N 1
ATOM 668 C CA . PRO A 1 84 ? 3.947 -7.964 -0.932 1.00 81.88 84 PRO A CA 1
ATOM 669 C C . PRO A 1 84 ? 4.741 -7.161 0.111 1.00 81.88 84 PRO A C 1
ATOM 671 O O . PRO A 1 84 ? 5.724 -6.486 -0.220 1.00 81.88 84 PRO A O 1
ATOM 674 N N . VAL A 1 85 ? 4.313 -7.239 1.370 1.00 78.75 85 VAL A N 1
ATOM 675 C CA . VAL A 1 85 ? 4.934 -6.553 2.512 1.00 78.75 85 VAL A CA 1
ATOM 676 C C . VAL A 1 85 ? 5.672 -7.550 3.398 1.00 78.75 85 VAL A C 1
ATOM 678 O O . VAL A 1 85 ? 5.188 -8.651 3.621 1.00 78.75 85 VAL A O 1
ATOM 681 N N . LEU A 1 86 ? 6.853 -7.153 3.876 1.00 69.88 86 LEU A N 1
ATOM 682 C CA . LEU A 1 86 ? 7.647 -7.929 4.837 1.00 69.88 86 LEU A CA 1
ATOM 683 C C . LEU A 1 86 ? 7.478 -7.383 6.261 1.00 69.88 86 LEU A C 1
ATOM 685 O O . LEU A 1 86 ? 7.223 -8.151 7.175 1.00 69.88 86 LEU A O 1
ATOM 689 N N . PHE A 1 87 ? 7.546 -6.058 6.434 1.00 81.00 87 PHE A N 1
ATOM 690 C CA . PHE A 1 87 ? 7.428 -5.405 7.739 1.00 81.00 87 PHE A CA 1
ATOM 691 C C . PHE A 1 87 ? 6.646 -4.100 7.621 1.00 81.00 87 PHE A C 1
ATOM 693 O O . PHE A 1 87 ? 6.840 -3.335 6.668 1.00 81.00 87 PHE A O 1
ATOM 700 N N . ALA A 1 88 ? 5.767 -3.861 8.591 1.00 87.88 88 ALA A N 1
ATOM 701 C CA . ALA A 1 88 ? 4.992 -2.640 8.721 1.00 87.88 88 ALA A CA 1
ATOM 702 C C . ALA A 1 88 ? 4.991 -2.187 10.179 1.00 87.88 88 ALA A C 1
ATOM 704 O O . ALA A 1 88 ? 4.785 -3.003 11.075 1.00 87.88 88 ALA A O 1
ATOM 705 N N . SER A 1 89 ? 5.196 -0.895 10.409 1.00 90.62 89 SER A N 1
ATOM 706 C CA . SER A 1 89 ? 5.005 -0.287 11.723 1.00 90.62 89 SER A CA 1
ATOM 707 C C . SER A 1 89 ? 3.679 0.459 11.757 1.00 90.62 89 SER A C 1
ATOM 709 O O . SER A 1 89 ? 3.234 1.009 10.751 1.00 90.62 89 SER A O 1
ATOM 711 N N . TYR A 1 90 ? 3.020 0.465 12.910 1.00 93.19 90 TYR A N 1
ATOM 712 C CA . TYR A 1 90 ? 1.726 1.113 13.089 1.00 93.19 90 TYR A CA 1
ATOM 713 C C . TYR A 1 90 ? 1.836 2.192 14.160 1.00 93.19 90 TYR A C 1
ATOM 715 O O . TYR A 1 90 ? 2.493 1.999 15.179 1.00 93.19 90 TYR A O 1
ATOM 723 N N . LYS A 1 91 ? 1.167 3.322 13.943 1.00 93.31 91 LYS A N 1
ATOM 724 C CA . LYS A 1 91 ? 1.069 4.427 14.898 1.00 93.31 91 LYS A CA 1
ATOM 725 C C . LYS A 1 91 ? -0.368 4.926 14.951 1.00 93.31 91 LYS A C 1
ATOM 727 O O . LYS A 1 91 ? -0.996 5.094 13.910 1.00 93.31 91 LYS A O 1
ATOM 732 N N . SER A 1 92 ? -0.882 5.180 16.150 1.00 94.88 92 SER A N 1
ATOM 733 C CA . SER A 1 92 ? -2.144 5.906 16.324 1.00 94.88 92 SER A CA 1
ATOM 734 C C . SER A 1 92 ? -1.861 7.392 16.503 1.00 94.88 92 SER A C 1
ATOM 736 O O . SER A 1 92 ? -0.952 7.755 17.248 1.00 94.88 92 SER A O 1
ATOM 738 N N . SER A 1 93 ? -2.626 8.247 15.825 1.00 94.75 93 SER A N 1
ATOM 739 C CA . SER A 1 93 ? -2.582 9.698 16.036 1.00 94.75 93 SER A CA 1
ATOM 740 C C . SER A 1 93 ? -3.175 10.106 17.383 1.00 94.75 93 SER A C 1
ATOM 742 O O . SER A 1 93 ? -2.719 11.081 17.960 1.00 94.75 93 SER A O 1
ATOM 744 N N . ASN A 1 94 ? -4.166 9.365 17.884 1.00 93.75 94 ASN A N 1
ATOM 745 C CA . ASN A 1 94 ? -4.758 9.579 19.203 1.00 93.75 94 ASN A CA 1
ATOM 746 C C . ASN A 1 94 ? -5.015 8.214 19.880 1.00 93.75 94 ASN A C 1
ATOM 748 O O . ASN A 1 94 ? -6.029 7.567 19.579 1.00 93.75 94 ASN A O 1
ATOM 752 N N . PRO A 1 95 ? -4.091 7.764 20.756 1.00 93.1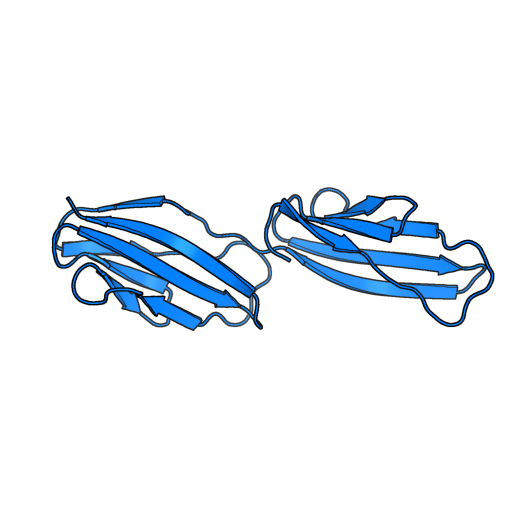9 95 PRO A N 1
ATOM 753 C CA . PRO A 1 95 ? -4.198 6.516 21.512 1.00 93.19 95 PRO A CA 1
ATOM 754 C C . PRO A 1 95 ? -5.353 6.462 22.519 1.00 93.19 95 PRO A C 1
ATOM 756 O O . PRO A 1 95 ? -5.724 5.363 22.935 1.00 93.19 95 PRO A O 1
ATOM 759 N N . GLU A 1 96 ? -5.923 7.602 22.923 1.00 92.31 96 GLU A N 1
ATOM 760 C CA . GLU A 1 96 ? -7.073 7.624 23.833 1.00 92.31 96 GLU A CA 1
ATOM 761 C C . GLU A 1 96 ? -8.361 7.178 23.146 1.00 92.31 96 GLU A C 1
ATOM 763 O O . GLU A 1 96 ? -9.185 6.500 23.755 1.00 92.31 96 GLU A O 1
ATOM 768 N N . VAL A 1 97 ? -8.511 7.513 21.863 1.00 93.06 97 VAL A N 1
ATOM 769 C CA . VAL A 1 97 ? -9.660 7.110 21.041 1.00 93.06 97 VAL A CA 1
ATOM 770 C C . VAL A 1 97 ? -9.482 5.672 20.553 1.00 93.06 97 VAL A C 1
ATOM 772 O O . VAL A 1 97 ? -10.371 4.838 20.721 1.00 93.06 97 VAL A O 1
ATOM 775 N N . ALA A 1 98 ? -8.318 5.343 19.981 1.00 94.62 98 ALA A N 1
ATOM 776 C CA . ALA A 1 98 ? -8.004 3.975 19.577 1.00 94.62 98 ALA A CA 1
ATOM 777 C C . ALA A 1 98 ? -6.499 3.689 19.611 1.00 94.62 98 ALA A C 1
ATOM 779 O O . ALA A 1 98 ? -5.684 4.491 19.154 1.00 94.62 98 ALA A O 1
ATOM 780 N N . THR A 1 99 ? -6.125 2.499 20.076 1.00 94.81 99 THR A N 1
ATOM 781 C CA . THR A 1 99 ? -4.738 2.007 20.052 1.00 94.81 99 THR A CA 1
ATOM 782 C C . THR A 1 99 ? -4.544 0.969 18.961 1.00 94.81 99 THR A C 1
ATOM 784 O O . THR A 1 99 ? -5.486 0.273 18.594 1.00 94.81 99 THR A O 1
ATOM 787 N N . VAL A 1 100 ? -3.313 0.813 18.476 1.00 95.38 100 VAL A N 1
ATOM 788 C CA . VAL A 1 100 ? -2.944 -0.211 17.493 1.00 95.38 100 VAL A CA 1
ATOM 789 C C . VAL A 1 100 ? -1.725 -0.986 17.986 1.00 95.38 100 VAL A C 1
ATOM 791 O O . VAL A 1 100 ? -0.767 -0.396 18.471 1.00 95.38 100 VAL A O 1
ATOM 794 N N . SER A 1 101 ? -1.782 -2.311 17.897 1.00 92.81 101 SER A N 1
ATOM 795 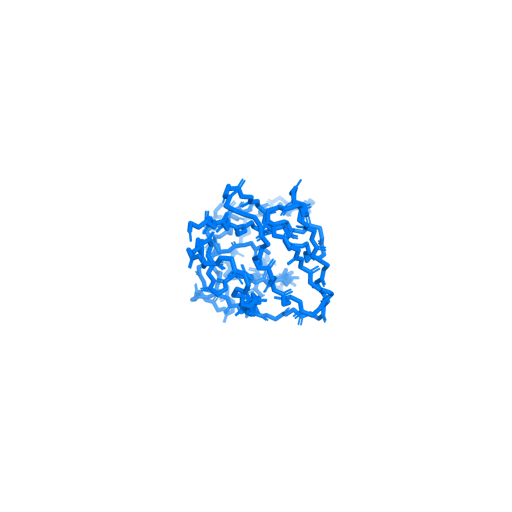C CA . SER A 1 101 ? -0.663 -3.208 18.204 1.00 92.81 101 SER A CA 1
ATOM 796 C C . SER A 1 101 ? 0.313 -3.302 17.025 1.00 92.81 101 SER A C 1
ATOM 798 O O . SER A 1 101 ? -0.066 -3.040 15.882 1.00 92.81 101 SER A O 1
ATOM 800 N N . ILE A 1 102 ? 1.540 -3.768 17.280 1.00 88.06 102 ILE A N 1
ATOM 801 C CA . ILE A 1 102 ? 2.560 -4.046 16.256 1.00 88.06 102 ILE A CA 1
ATOM 802 C C . ILE A 1 102 ? 2.069 -5.011 15.162 1.00 88.06 102 ILE A C 1
ATOM 804 O O . ILE A 1 102 ? 2.465 -4.899 14.008 1.00 88.06 102 ILE A O 1
ATOM 808 N N . PHE A 1 103 ? 1.120 -5.896 15.489 1.00 86.31 103 PHE A N 1
ATOM 809 C CA . PHE A 1 103 ? 0.498 -6.829 14.540 1.00 86.31 103 PHE A CA 1
ATOM 810 C C . PHE A 1 103 ? -0.699 -6.238 13.765 1.00 86.31 103 PHE A C 1
ATOM 812 O O . PHE A 1 103 ? -1.434 -6.973 13.098 1.00 86.31 103 PHE A O 1
ATOM 819 N N . GLY A 1 104 ? -0.957 -4.932 13.893 1.00 87.56 104 GLY A N 1
ATOM 820 C CA . GLY A 1 104 ? -2.065 -4.241 13.226 1.00 87.56 104 GLY A CA 1
ATOM 821 C C . GLY A 1 104 ? -3.435 -4.445 13.885 1.00 87.56 104 GLY A C 1
ATOM 822 O O . GLY A 1 104 ? -4.466 -4.197 13.259 1.00 87.56 104 GLY A O 1
ATOM 823 N N . LYS A 1 105 ? -3.490 -4.915 15.139 1.00 93.62 105 LYS A N 1
ATOM 824 C CA . LYS A 1 105 ? -4.748 -5.050 15.895 1.00 93.62 105 LYS A CA 1
ATOM 825 C C . LYS A 1 105 ? -5.125 -3.710 16.523 1.00 93.62 105 LYS A C 1
ATOM 827 O O . LYS A 1 105 ? -4.438 -3.242 17.426 1.00 93.62 105 LYS A O 1
ATOM 832 N N . ILE A 1 106 ? -6.200 -3.108 16.035 1.00 94.50 106 ILE A N 1
ATOM 833 C CA . ILE A 1 106 ? -6.797 -1.874 16.540 1.00 94.50 106 ILE A CA 1
ATOM 834 C C . ILE A 1 106 ? -7.766 -2.225 17.671 1.00 94.50 106 ILE A C 1
ATOM 836 O O . ILE A 1 106 ? -8.552 -3.161 17.529 1.00 94.50 106 ILE A O 1
ATOM 840 N N . LYS A 1 107 ? -7.718 -1.475 18.772 1.00 95.00 107 LYS A N 1
ATOM 841 C CA . LYS A 1 107 ? -8.690 -1.524 19.870 1.00 95.00 107 LYS A CA 1
ATOM 842 C C . LYS A 1 107 ? -9.315 -0.141 20.029 1.00 95.00 107 LYS A C 1
ATOM 844 O O . LYS A 1 107 ? -8.586 0.826 20.254 1.00 95.00 107 LYS A O 1
ATOM 849 N N . ALA A 1 108 ? -10.635 -0.061 19.905 1.00 94.81 108 ALA A N 1
ATOM 850 C CA . ALA A 1 108 ? -11.398 1.146 20.192 1.00 94.81 108 ALA A CA 1
ATOM 851 C C . ALA A 1 108 ? -11.525 1.333 21.710 1.00 94.81 108 ALA A C 1
ATOM 853 O O . ALA A 1 108 ? -11.754 0.368 22.442 1.00 94.81 108 ALA A O 1
ATOM 854 N N . LYS A 1 109 ? -11.333 2.566 22.185 1.00 93.25 109 LYS A N 1
ATOM 855 C CA . LYS A 1 109 ? -11.350 2.907 23.611 1.00 93.25 109 LYS A CA 1
ATOM 856 C C . LYS A 1 109 ? -12.435 3.932 23.918 1.00 93.25 109 LYS A C 1
ATOM 858 O O . LYS A 1 109 ? -13.426 3.571 24.536 1.00 93.25 109 LYS A O 1
ATOM 863 N N . LYS A 1 110 ? -12.258 5.176 23.470 1.00 93.00 110 LYS A N 1
ATOM 864 C CA . LYS A 1 110 ? -13.198 6.279 23.707 1.00 93.00 110 LYS A CA 1
ATOM 865 C C . LYS A 1 110 ? -13.887 6.701 22.404 1.00 93.00 110 LYS A C 1
ATOM 867 O O . LYS A 1 110 ? -13.241 6.626 21.354 1.00 93.00 110 LYS A O 1
ATOM 872 N N . PRO A 1 111 ? -15.149 7.169 22.454 1.00 94.06 111 PRO A N 1
ATOM 87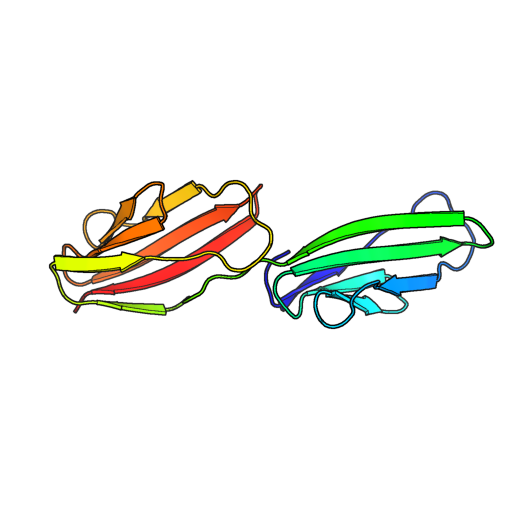3 C CA . PRO A 1 111 ? -15.802 7.818 21.323 1.00 94.06 111 PRO A CA 1
ATOM 874 C C . PRO A 1 111 ? -14.948 8.956 20.760 1.00 94.06 111 PRO A C 1
ATOM 876 O O . PRO A 1 111 ? -14.307 9.699 21.501 1.00 94.06 111 PRO A O 1
ATOM 879 N N . GLY A 1 112 ? -14.908 9.077 19.437 1.00 93.44 112 GLY A N 1
ATOM 880 C CA . GLY A 1 112 ? -14.086 10.075 18.763 1.00 93.44 112 GLY A CA 1
ATOM 881 C C . GLY A 1 112 ? -13.557 9.608 17.415 1.00 93.44 112 GLY A C 1
ATOM 882 O O . GLY A 1 112 ? -13.794 8.488 16.960 1.00 93.44 112 GLY A O 1
ATOM 883 N N . ARG A 1 113 ? -12.813 10.483 16.739 1.00 95.31 113 ARG A N 1
ATOM 884 C CA . ARG A 1 113 ? -12.221 10.201 15.428 1.00 95.31 113 ARG A CA 1
ATOM 885 C C . ARG A 1 113 ? -10.703 10.254 15.526 1.00 95.31 113 ARG A C 1
ATOM 887 O O . ARG A 1 113 ? -10.139 11.257 15.940 1.00 95.31 113 ARG A O 1
ATOM 894 N N . THR A 1 114 ? -10.037 9.185 15.106 1.00 95.38 114 THR A N 1
ATOM 895 C CA . THR A 1 114 ? -8.574 9.085 15.092 1.00 95.38 114 THR A CA 1
ATOM 896 C C . THR A 1 114 ? -8.073 8.489 13.781 1.00 95.38 114 THR A C 1
ATOM 898 O O . THR A 1 114 ? -8.843 7.976 12.966 1.00 95.38 114 THR A O 1
ATOM 901 N N . LYS A 1 115 ? -6.768 8.591 13.544 1.00 96.25 115 LYS A N 1
ATOM 902 C CA . LYS A 1 115 ? -6.092 8.043 12.367 1.00 96.25 115 LYS A CA 1
ATOM 903 C C . LYS A 1 115 ? -5.072 7.008 12.824 1.00 96.25 115 LYS A C 1
ATOM 905 O O . LYS A 1 115 ? -4.250 7.276 13.694 1.00 96.25 115 LYS A O 1
ATOM 910 N N . ILE A 1 116 ? -5.113 5.837 12.207 1.00 95.31 116 ILE A N 1
ATOM 911 C CA . ILE A 1 116 ? -4.094 4.802 12.327 1.00 95.31 116 ILE A CA 1
ATOM 912 C C . ILE A 1 116 ? -3.211 4.878 11.087 1.00 95.31 116 ILE A C 1
ATOM 914 O O . ILE A 1 116 ? -3.687 4.738 9.961 1.00 95.31 116 ILE A O 1
ATOM 918 N N . ILE A 1 117 ? -1.925 5.118 11.300 1.00 94.19 117 ILE A N 1
ATOM 919 C CA . ILE A 1 117 ? -0.913 5.273 10.263 1.00 94.19 117 ILE A CA 1
ATOM 920 C C . ILE A 1 117 ? -0.081 3.994 10.232 1.00 94.19 117 ILE A C 1
ATOM 922 O O . ILE A 1 117 ? 0.606 3.680 11.200 1.00 94.19 117 ILE A O 1
ATOM 926 N N . ALA A 1 118 ? -0.132 3.267 9.123 1.00 92.31 118 ALA A N 1
ATOM 927 C CA . ALA A 1 118 ? 0.740 2.134 8.850 1.00 92.31 118 ALA A CA 1
ATOM 928 C C . ALA A 1 118 ? 1.893 2.585 7.946 1.00 92.31 118 ALA A C 1
ATOM 930 O O . ALA A 1 118 ? 1.665 3.076 6.842 1.00 92.31 118 ALA A O 1
ATOM 931 N N . ASN A 1 119 ? 3.132 2.441 8.400 1.00 90.56 119 ASN A N 1
ATOM 932 C CA . ASN A 1 119 ? 4.329 2.764 7.638 1.00 90.56 119 ASN A CA 1
ATOM 933 C C . ASN A 1 119 ? 4.974 1.479 7.108 1.00 90.56 119 ASN A C 1
ATOM 935 O O . ASN A 1 119 ? 5.283 0.560 7.864 1.00 90.56 119 ASN A O 1
ATOM 939 N N . VAL A 1 120 ? 5.181 1.430 5.795 1.00 89.12 120 VAL A N 1
ATOM 940 C CA . VAL A 1 120 ? 5.826 0.322 5.094 1.00 89.12 120 VAL A CA 1
ATOM 941 C C . VAL A 1 120 ? 6.973 0.874 4.262 1.00 89.12 120 VAL A C 1
ATOM 943 O O . VAL A 1 120 ? 6.744 1.489 3.221 1.00 89.12 120 VAL A O 1
ATOM 946 N N . LYS A 1 121 ? 8.215 0.641 4.705 1.00 83.94 121 LYS A N 1
ATOM 947 C CA . LYS A 1 121 ? 9.438 1.101 4.016 1.00 83.94 121 LYS A CA 1
ATOM 948 C C . LYS A 1 121 ? 9.363 2.578 3.575 1.00 83.94 121 LYS A C 1
ATOM 950 O O . LYS A 1 121 ? 9.646 2.898 2.424 1.00 83.94 121 LYS A O 1
ATOM 955 N N . GLY A 1 122 ? 8.905 3.461 4.466 1.00 83.12 122 GLY A N 1
ATOM 956 C CA . GLY A 1 122 ? 8.779 4.902 4.212 1.00 83.12 122 GLY A CA 1
ATOM 957 C C . GLY A 1 122 ? 7.453 5.339 3.580 1.00 83.12 122 GLY A C 1
ATOM 958 O O . GLY A 1 122 ? 7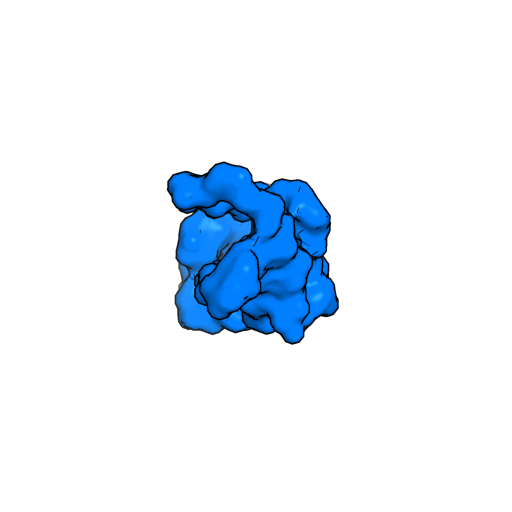.161 6.533 3.549 1.00 83.12 122 GLY A O 1
ATOM 959 N N . LYS A 1 123 ? 6.602 4.413 3.117 1.00 86.81 123 LYS A N 1
ATOM 960 C CA . LYS A 1 123 ? 5.261 4.736 2.606 1.00 86.81 123 LYS A CA 1
ATOM 961 C C . LYS A 1 123 ? 4.233 4.701 3.733 1.00 86.81 123 LYS A C 1
ATOM 963 O O . LYS A 1 123 ? 4.084 3.682 4.404 1.00 86.81 123 LYS A O 1
ATOM 968 N N . LYS A 1 124 ? 3.509 5.808 3.918 1.00 90.75 124 LYS A N 1
ATOM 969 C CA . LYS A 1 124 ? 2.458 5.958 4.934 1.00 90.75 124 LYS A CA 1
ATOM 970 C C . LYS A 1 124 ? 1.091 5.612 4.336 1.00 90.75 124 LYS A C 1
ATOM 972 O O . LYS A 1 124 ? 0.652 6.229 3.373 1.00 90.75 124 LYS A O 1
ATOM 977 N N . LEU A 1 125 ? 0.415 4.643 4.934 1.00 91.31 125 LEU A N 1
ATOM 978 C CA . LEU A 1 125 ? -0.973 4.278 4.680 1.00 91.31 125 LEU A CA 1
ATOM 979 C C . LEU A 1 125 ? -1.819 4.752 5.863 1.00 91.31 125 LEU A C 1
ATOM 981 O O . LEU A 1 125 ? -1.433 4.548 7.011 1.00 91.31 125 LEU A O 1
ATOM 985 N N . VAL A 1 126 ? -2.970 5.367 5.603 1.00 93.62 126 VAL A N 1
ATOM 986 C CA . VAL A 1 126 ? -3.819 5.942 6.656 1.00 93.62 126 VAL A CA 1
ATOM 987 C C . VAL A 1 126 ? -5.172 5.241 6.684 1.00 93.62 126 VAL A C 1
ATOM 989 O O . VAL A 1 126 ? -5.844 5.134 5.660 1.00 93.62 126 VAL A O 1
ATOM 992 N N . CYS A 1 127 ? -5.574 4.795 7.872 1.00 93.81 127 CYS A N 1
ATOM 993 C CA . CYS A 1 127 ? -6.920 4.335 8.177 1.00 93.81 127 CYS A CA 1
ATOM 994 C C . CYS A 1 127 ? -7.575 5.296 9.168 1.00 93.81 127 CYS A C 1
ATOM 996 O O . CYS A 1 127 ? -7.056 5.521 10.258 1.00 93.81 127 CYS A O 1
ATOM 998 N N . ILE A 1 128 ? -8.732 5.840 8.821 1.00 95.56 128 ILE A N 1
ATOM 999 C CA . ILE A 1 128 ? -9.560 6.641 9.716 1.00 95.56 128 ILE A CA 1
ATOM 1000 C C . ILE A 1 128 ? -10.401 5.684 10.557 1.00 95.56 128 ILE A C 1
ATOM 1002 O O . ILE A 1 128 ? -11.083 4.810 10.024 1.00 95.56 128 ILE A O 1
ATOM 1006 N N . VAL A 1 129 ? -10.344 5.852 11.870 1.00 95.25 129 VAL A N 1
ATOM 1007 C CA . VAL A 1 129 ? -11.147 5.107 12.835 1.00 95.25 129 VAL A CA 1
ATOM 1008 C C . VAL A 1 129 ? -12.093 6.087 13.505 1.00 95.25 129 VAL A C 1
ATOM 1010 O O . VAL A 1 129 ? -11.669 7.105 14.050 1.00 95.25 129 VAL A O 1
ATOM 1013 N N . THR A 1 130 ? -13.379 5.784 13.445 1.00 95.50 130 THR A N 1
ATOM 1014 C CA . THR A 1 130 ? -14.438 6.532 14.109 1.00 95.50 130 THR A CA 1
ATOM 1015 C C . THR A 1 130 ? -15.065 5.619 15.146 1.00 95.50 130 THR A C 1
ATOM 1017 O O . THR A 1 130 ? -15.640 4.592 14.794 1.00 95.50 130 THR A O 1
ATOM 1020 N N . VAL A 1 131 ? -14.922 5.988 16.411 1.00 94.44 131 VAL A N 1
ATOM 1021 C CA . VAL A 1 131 ? -15.541 5.303 17.539 1.00 94.44 131 VAL A CA 1
ATOM 1022 C C . VAL A 1 131 ? -16.826 6.045 17.888 1.00 94.44 131 VAL A C 1
ATOM 1024 O O . VAL A 1 131 ? -16.782 7.264 18.080 1.00 94.44 131 VAL A O 1
ATOM 1027 N N . ARG A 1 132 ? -17.954 5.336 17.904 1.00 91.38 132 ARG A N 1
ATOM 1028 C CA . ARG A 1 132 ? -19.276 5.855 18.274 1.00 91.38 132 ARG A CA 1
ATOM 1029 C C . ARG A 1 132 ? -19.938 4.921 19.265 1.00 91.38 132 ARG A C 1
ATOM 1031 O O . ARG A 1 132 ? -19.747 3.696 19.104 1.00 91.38 132 ARG A O 1
#

pLDDT: mean 91.87, std 4.22, range [69.88, 97.25]

Nearest PDB structures (foldseek):
  7quz-assembly2_DDD  TM=9.255E-01  e=4.139E-04  Paenibacillus illinoisensis
  4uic-assembly1_A  TM=5.078E-01  e=7.647E-07  Geobacillus stearothermophilus
  4uj6-assembly1_A  TM=5.022E-01  e=1.624E-06  Geobacillus stearothermophilus
  3ncx-assembly2_B  TM=8.253E-01  e=8.416E-03  E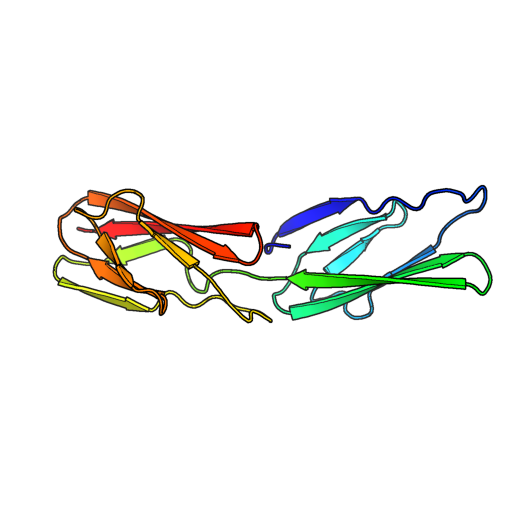scherichia coli O157:H7 str. TW14359
  2zwk-assembly2_E-5  TM=8.083E-01  e=3.408E-02  Escherichia coli O157:H7 str. EDL933

Radius of gyration: 18.87 Å; Cα contacts (8 Å, |Δi|>4): 329; chains: 1; bounding box: 42×18×52 Å